Protein AF-A0A7K0Q616-F1 (afdb_monomer)

Secondary structure (DSSP, 8-state):
---EEEEEEEEBSSGGGHHHHHHHIIIIIHHHHHHHHS-EEEEEEEEEE-TTT-PEEEEEEEEEEEES-S-HHHHHHHHHHHGGGS---TTB-

Radius of gyration: 14.04 Å; Cα contacts (8 Å, |Δi|>4): 141; chains: 1; bounding box: 31×30×33 Å

Mean predicted aligned error: 2.78 Å

pLDDT: mean 95.33, std 3.5, range [80.19, 98.5]

Sequence (93 aa):
MAKALLIATASATSEADVAAYNQWYLGTHIPEVSAAMGCVTKVTRYAVVDPATGVESKVRVSAMYELDTDDVQAAAAALGGAAPTMTMTNLMD

Nearest PDB structures (foldseek):
  2ftr-assembly1_B  TM=4.812E-01  e=2.382E-03  Halalkalibacterium halodurans C-125
  4lbp-assembly1_A  TM=3.675E-01  e=4.689E-01  Burkholderia cepacia
  2q3p-assembly1_A  TM=5.677E-01  e=2.443E+00  Arabidopsis thaliana
  1q53-assembly1_B  TM=3.471E-01  e=5.350E-01  Arabidopsis thaliana
  7uli-assembly1_AAA  TM=3.761E-01  e=2.788E+00  Arabidopsis thaliana

Structure (mmCIF, N/CA/C/O backbone):
data_AF-A0A7K0Q616-F1
#
_entry.id   AF-A0A7K0Q616-F1
#
loop_
_atom_site.group_PDB
_atom_site.id
_atom_site.type_symbol
_atom_site.label_atom_id
_atom_site.label_alt_id
_atom_site.label_comp_id
_atom_site.label_asym_id
_atom_site.label_entity_id
_atom_site.label_seq_id
_atom_site.pdbx_PDB_ins_code
_atom_site.Cartn_x
_atom_site.Cartn_y
_atom_site.Cartn_z
_atom_site.occupancy
_atom_site.B_iso_or_equiv
_atom_site.auth_seq_id
_atom_site.auth_comp_id
_atom_site.auth_asym_id
_atom_site.auth_atom_id
_atom_site.pdbx_PDB_model_num
ATOM 1 N N . MET A 1 1 ? -15.763 9.532 4.911 1.00 80.19 1 MET A N 1
ATOM 2 C CA . MET A 1 1 ? -14.705 10.327 4.242 1.00 80.19 1 MET A CA 1
ATOM 3 C C . ME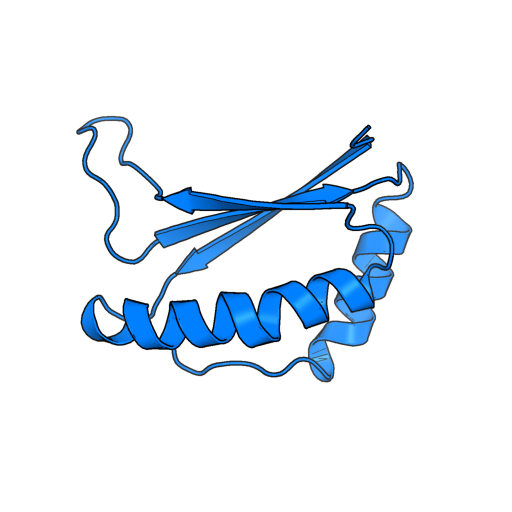T A 1 1 ? -13.412 10.059 4.982 1.00 80.19 1 MET A C 1
ATOM 5 O O . MET A 1 1 ? -13.493 9.874 6.189 1.00 80.19 1 MET A O 1
ATOM 9 N N . ALA A 1 2 ? -12.268 10.034 4.296 1.00 92.31 2 ALA A N 1
ATOM 10 C CA . ALA A 1 2 ? -10.978 9.902 4.969 1.00 92.31 2 ALA A CA 1
ATOM 11 C C . ALA A 1 2 ? -10.797 11.027 6.003 1.00 92.31 2 ALA A C 1
ATOM 13 O O . ALA A 1 2 ? -11.052 12.194 5.697 1.00 92.31 2 ALA A O 1
ATOM 14 N N . LYS A 1 3 ? -10.385 10.665 7.218 1.00 97.69 3 LYS A N 1
ATOM 15 C CA . LYS A 1 3 ? -10.068 11.591 8.318 1.00 97.69 3 LYS A CA 1
ATOM 16 C C . LYS A 1 3 ? -8.559 11.791 8.465 1.00 97.69 3 LYS A C 1
ATOM 18 O O . LYS A 1 3 ? -8.126 12.854 8.896 1.00 97.69 3 LYS A O 1
ATOM 23 N N . ALA A 1 4 ? -7.773 10.794 8.055 1.00 98.00 4 ALA A N 1
ATOM 24 C CA . ALA A 1 4 ? -6.317 10.825 8.053 1.00 98.00 4 ALA A CA 1
ATOM 25 C C . ALA A 1 4 ? -5.733 10.063 6.849 1.00 98.00 4 ALA A C 1
ATOM 27 O O . ALA A 1 4 ? -6.424 9.275 6.194 1.00 98.00 4 ALA A O 1
ATOM 28 N N . LEU A 1 5 ? -4.447 10.304 6.570 1.00 97.69 5 LEU A N 1
ATOM 29 C CA . LEU A 1 5 ? -3.673 9.621 5.533 1.00 97.69 5 LEU A CA 1
ATOM 30 C C . LEU A 1 5 ? -2.411 9.004 6.135 1.00 97.69 5 LEU A C 1
ATOM 32 O O . LEU A 1 5 ? -1.635 9.697 6.792 1.00 97.69 5 LEU A O 1
ATOM 36 N N . LEU A 1 6 ? -2.171 7.730 5.828 1.00 97.50 6 LEU A N 1
ATOM 37 C CA . LEU A 1 6 ? -0.848 7.123 5.944 1.00 97.50 6 LEU A CA 1
ATOM 38 C C . LEU A 1 6 ? -0.207 7.120 4.554 1.00 97.50 6 LEU A C 1
ATOM 40 O O . LEU A 1 6 ? -0.748 6.543 3.610 1.00 97.50 6 LEU A O 1
ATOM 44 N N . ILE A 1 7 ? 0.946 7.772 4.435 1.00 96.69 7 ILE A N 1
ATOM 45 C CA . ILE A 1 7 ? 1.726 7.823 3.199 1.00 96.69 7 ILE A CA 1
ATOM 46 C C . ILE A 1 7 ? 2.949 6.932 3.393 1.00 96.69 7 ILE A C 1
ATOM 48 O O . ILE A 1 7 ? 3.802 7.224 4.228 1.00 96.69 7 ILE A O 1
ATOM 52 N N . ALA A 1 8 ? 3.025 5.852 2.620 1.00 93.88 8 ALA A N 1
ATOM 53 C CA . ALA A 1 8 ? 4.160 4.943 2.610 1.00 93.88 8 ALA A CA 1
ATOM 54 C C . ALA A 1 8 ? 4.963 5.141 1.322 1.00 93.88 8 ALA A C 1
ATOM 56 O O . ALA A 1 8 ? 4.435 4.997 0.217 1.00 93.88 8 ALA A O 1
ATOM 57 N N . THR A 1 9 ? 6.244 5.460 1.472 1.00 89.31 9 THR A N 1
ATOM 58 C CA . THR A 1 9 ? 7.201 5.531 0.366 1.00 89.31 9 THR A CA 1
ATOM 59 C C . THR A 1 9 ? 8.061 4.280 0.392 1.00 89.31 9 THR A C 1
ATOM 61 O O . THR A 1 9 ? 8.784 4.069 1.363 1.00 89.31 9 THR A O 1
ATOM 64 N N . ALA A 1 10 ? 7.976 3.463 -0.654 1.00 85.06 10 ALA A N 1
ATOM 65 C CA . ALA A 1 10 ? 8.753 2.235 -0.776 1.00 85.06 10 ALA A CA 1
ATOM 66 C C . ALA A 1 10 ? 9.167 2.019 -2.235 1.00 85.06 10 ALA A C 1
ATOM 68 O O . ALA A 1 10 ? 8.459 2.426 -3.167 1.00 85.06 10 ALA A O 1
ATOM 69 N N . SER A 1 11 ? 10.318 1.382 -2.431 1.00 90.75 11 SER A N 1
ATOM 70 C CA . SER A 1 11 ? 10.908 1.193 -3.755 1.00 90.75 11 SER A CA 1
ATOM 71 C C . SER A 1 11 ? 11.216 -0.274 -3.998 1.00 90.75 11 SER A C 1
ATOM 73 O O . SER A 1 11 ? 11.560 -0.991 -3.064 1.00 90.75 11 SER A O 1
ATOM 75 N N . ALA A 1 12 ? 11.124 -0.707 -5.253 1.00 93.88 12 ALA A N 1
ATOM 76 C CA . ALA A 1 12 ? 11.741 -1.966 -5.646 1.00 93.88 12 ALA A CA 1
ATOM 77 C C . ALA A 1 12 ? 13.276 -1.833 -5.606 1.00 93.88 12 ALA A C 1
ATOM 79 O O . ALA A 1 12 ? 13.807 -0.767 -5.924 1.00 93.88 12 ALA A O 1
ATOM 80 N N . THR A 1 13 ? 13.986 -2.918 -5.294 1.00 94.75 13 THR A N 1
ATOM 81 C CA . THR A 1 13 ? 15.463 -2.975 -5.273 1.00 94.75 13 THR A CA 1
ATOM 82 C C . THR A 1 13 ? 16.104 -2.678 -6.628 1.00 94.75 13 THR A C 1
ATOM 84 O O . THR A 1 13 ? 17.223 -2.169 -6.700 1.00 94.75 13 THR A O 1
ATOM 87 N N . SER A 1 14 ? 15.410 -2.987 -7.726 1.00 94.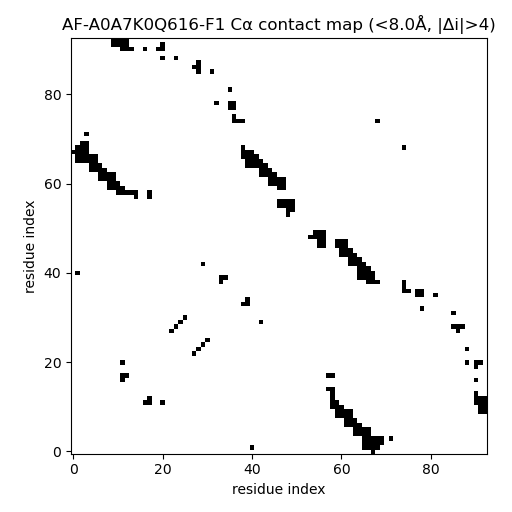94 14 SER A N 1
ATOM 88 C CA . SER A 1 14 ? 15.859 -2.700 -9.088 1.00 94.94 14 SER A CA 1
ATOM 89 C C . SER A 1 14 ? 14.683 -2.601 -10.063 1.00 94.94 14 SER A C 1
ATOM 91 O O . SER A 1 14 ? 13.576 -3.046 -9.762 1.00 94.94 14 SER A O 1
ATOM 93 N N . GLU A 1 15 ? 14.921 -2.063 -11.267 1.00 94.12 15 GLU A N 1
ATOM 94 C CA . GLU A 1 15 ? 13.914 -2.037 -12.344 1.00 94.12 15 GLU A CA 1
ATOM 95 C C . GLU A 1 15 ? 13.429 -3.447 -12.728 1.00 94.12 15 GLU A C 1
ATOM 97 O O . GLU A 1 15 ? 12.259 -3.630 -13.059 1.00 94.12 15 GLU A O 1
ATOM 102 N N . ALA A 1 16 ? 14.313 -4.449 -12.663 1.00 95.88 16 ALA A N 1
ATOM 103 C CA . ALA A 1 16 ? 13.980 -5.833 -12.996 1.00 95.88 16 ALA A CA 1
ATOM 104 C C . ALA A 1 16 ? 13.009 -6.459 -11.978 1.00 95.88 16 ALA A C 1
ATOM 106 O O . ALA A 1 16 ? 12.203 -7.317 -12.338 1.00 95.88 16 ALA A O 1
ATOM 107 N N . ASP A 1 17 ? 13.042 -5.986 -10.730 1.00 95.31 17 ASP A N 1
ATOM 108 C CA . ASP A 1 17 ? 12.244 -6.528 -9.629 1.00 95.31 17 ASP A CA 1
ATOM 109 C C . ASP A 1 17 ? 10.842 -5.912 -9.540 1.00 95.31 17 ASP A C 1
ATOM 111 O O . ASP A 1 17 ? 9.968 -6.456 -8.865 1.00 95.31 17 ASP A O 1
ATOM 115 N N . VAL A 1 18 ? 10.587 -4.806 -10.251 1.00 94.50 18 VAL A N 1
ATOM 116 C CA . VAL A 1 18 ? 9.345 -4.013 -10.162 1.00 94.50 18 VAL A CA 1
ATOM 117 C C . VAL A 1 18 ? 8.093 -4.862 -10.348 1.00 94.50 18 VAL A C 1
ATOM 119 O O . VAL A 1 18 ? 7.117 -4.695 -9.615 1.00 94.50 18 VAL A O 1
ATOM 122 N N . ALA A 1 19 ? 8.097 -5.782 -11.315 1.00 94.94 19 ALA A N 1
ATOM 123 C CA . ALA A 1 19 ? 6.940 -6.630 -11.576 1.00 94.94 19 ALA A CA 1
ATOM 124 C C . ALA A 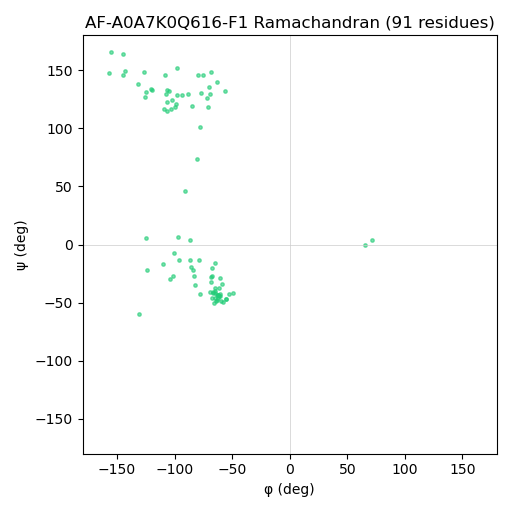1 19 ? 6.628 -7.542 -10.378 1.00 94.94 19 ALA A C 1
ATOM 126 O O . ALA A 1 19 ? 5.485 -7.584 -9.922 1.00 94.94 19 ALA A O 1
ATOM 127 N N . ALA A 1 20 ? 7.639 -8.223 -9.835 1.00 96.00 20 ALA A N 1
ATOM 128 C CA . ALA A 1 20 ? 7.486 -9.121 -8.693 1.00 96.00 20 ALA A CA 1
ATOM 129 C C . ALA A 1 20 ? 7.172 -8.353 -7.396 1.00 96.00 20 ALA A C 1
ATOM 131 O O . ALA A 1 20 ? 6.260 -8.739 -6.661 1.00 96.00 20 ALA A O 1
ATOM 132 N N . TYR A 1 21 ? 7.836 -7.216 -7.171 1.00 95.69 21 TYR A N 1
ATOM 133 C CA . TYR A 1 21 ? 7.529 -6.286 -6.085 1.00 95.69 21 TYR A CA 1
ATOM 134 C C . TYR A 1 21 ? 6.064 -5.835 -6.132 1.00 95.69 21 TYR A C 1
ATOM 136 O O . TYR A 1 21 ? 5.364 -5.900 -5.126 1.00 95.69 21 TYR A O 1
ATOM 144 N N . ASN A 1 22 ? 5.557 -5.447 -7.307 1.00 94.69 22 ASN A N 1
ATOM 145 C CA . ASN A 1 22 ? 4.170 -5.008 -7.461 1.00 94.69 22 ASN A CA 1
ATOM 146 C C . ASN A 1 22 ? 3.153 -6.118 -7.176 1.00 94.69 22 ASN A C 1
ATOM 148 O O . ASN A 1 22 ? 2.112 -5.827 -6.586 1.00 94.69 22 ASN A O 1
ATOM 152 N N . GLN A 1 23 ? 3.442 -7.362 -7.565 1.00 96.50 23 GLN A N 1
ATOM 153 C CA . GLN A 1 23 ? 2.577 -8.504 -7.252 1.00 96.50 23 GLN A CA 1
ATOM 154 C C . GLN A 1 23 ? 2.482 -8.731 -5.741 1.00 96.50 23 GLN A C 1
ATOM 156 O O . GLN A 1 23 ? 1.378 -8.821 -5.206 1.00 96.50 23 GLN A O 1
ATOM 161 N N . TRP A 1 24 ? 3.621 -8.732 -5.043 1.00 96.88 24 TRP A N 1
ATOM 162 C CA . TRP A 1 24 ? 3.647 -8.819 -3.582 1.00 96.88 24 TRP A CA 1
ATOM 163 C C . TRP A 1 24 ? 2.934 -7.629 -2.922 1.00 96.88 24 TRP A C 1
ATOM 165 O O . TRP A 1 24 ? 2.114 -7.813 -2.022 1.00 96.88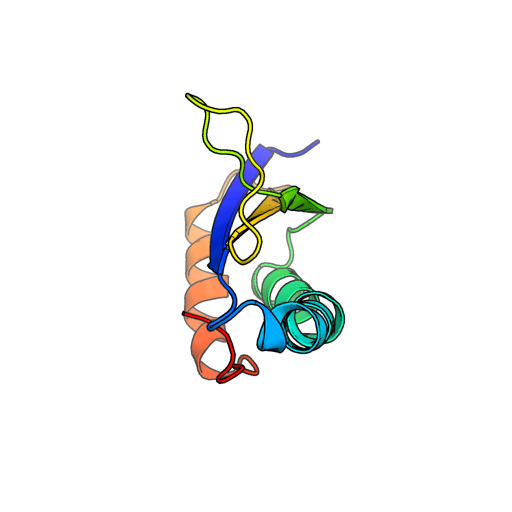 24 TRP A O 1
ATOM 175 N N . TYR A 1 25 ? 3.175 -6.404 -3.397 1.00 96.25 25 TYR A N 1
ATOM 176 C CA . TYR A 1 25 ? 2.610 -5.201 -2.784 1.00 96.25 25 TYR A CA 1
ATOM 177 C C . TYR A 1 25 ? 1.075 -5.198 -2.841 1.00 96.25 25 TYR A C 1
ATOM 179 O O . TYR A 1 25 ? 0.406 -4.858 -1.866 1.00 96.25 25 TYR A O 1
ATOM 187 N N . LEU A 1 26 ? 0.513 -5.587 -3.991 1.00 96.06 26 LEU A N 1
ATOM 188 C CA . LEU A 1 26 ? -0.933 -5.620 -4.215 1.00 96.06 26 LEU A CA 1
ATOM 189 C C . LEU A 1 26 ? -1.601 -6.839 -3.567 1.00 96.06 26 LEU A C 1
ATOM 191 O O . LEU A 1 26 ? -2.678 -6.703 -2.994 1.00 96.06 26 LEU A O 1
ATOM 195 N N . GLY A 1 27 ? -0.984 -8.018 -3.679 1.00 97.56 27 GLY A N 1
ATOM 196 C CA . GLY A 1 27 ? -1.575 -9.281 -3.234 1.00 97.56 27 GLY A CA 1
ATOM 197 C C . GLY A 1 27 ? -1.346 -9.609 -1.760 1.00 97.56 27 GLY A C 1
ATOM 198 O O . GLY A 1 27 ? -2.079 -10.422 -1.204 1.00 97.56 27 GLY A O 1
ATOM 199 N N . THR A 1 28 ? -0.351 -8.988 -1.126 1.00 97.69 28 THR A N 1
ATOM 200 C CA . THR A 1 28 ? 0.079 -9.340 0.233 1.00 97.69 28 THR A CA 1
ATOM 201 C C . THR A 1 28 ? 0.197 -8.109 1.121 1.00 97.69 28 THR A C 1
ATOM 203 O O . THR A 1 28 ? -0.534 -7.996 2.102 1.00 97.69 28 THR A O 1
ATOM 206 N N . HIS A 1 29 ? 1.046 -7.149 0.753 1.00 96.94 29 HIS A N 1
ATOM 207 C CA . HIS A 1 29 ? 1.390 -6.046 1.652 1.00 96.94 29 HIS A CA 1
ATOM 208 C C . HIS A 1 29 ? 0.202 -5.122 1.963 1.00 96.94 29 HIS A C 1
ATOM 210 O O . HIS A 1 29 ? -0.098 -4.873 3.129 1.00 96.94 29 HIS A O 1
ATOM 216 N N . ILE A 1 30 ? -0.521 -4.646 0.939 1.00 97.44 30 ILE A N 1
ATOM 217 C CA . ILE A 1 30 ? -1.709 -3.799 1.136 1.00 97.44 30 ILE A CA 1
ATOM 218 C C . ILE A 1 30 ? -2.777 -4.502 1.993 1.00 97.44 30 ILE A C 1
ATOM 220 O O . ILE A 1 30 ? -3.258 -3.869 2.939 1.00 97.44 30 ILE A O 1
ATOM 224 N N . PRO A 1 31 ? -3.166 -5.763 1.707 1.00 98.44 31 PRO A N 1
ATOM 225 C CA . PRO A 1 31 ? -4.093 -6.505 2.558 1.00 98.44 31 PRO A CA 1
ATOM 226 C C . PRO A 1 31 ? -3.646 -6.608 4.019 1.00 98.44 31 PRO A C 1
ATOM 228 O O . PRO A 1 31 ? -4.446 -6.324 4.907 1.00 98.44 31 PRO A O 1
ATOM 231 N N . GLU A 1 32 ? -2.381 -6.954 4.277 1.00 98.31 32 GLU A N 1
ATOM 232 C CA . GLU A 1 32 ? -1.849 -7.093 5.639 1.00 98.31 32 GLU A CA 1
ATOM 233 C C . GLU A 1 32 ? -1.848 -5.755 6.396 1.00 98.31 32 GLU A C 1
ATOM 235 O O . GLU A 1 32 ? -2.328 -5.687 7.528 1.00 98.31 32 GLU A O 1
ATOM 240 N N . VAL A 1 33 ? -1.394 -4.670 5.759 1.00 97.94 33 VAL A N 1
ATOM 241 C CA . VAL A 1 33 ? -1.413 -3.313 6.334 1.00 97.94 33 VAL A CA 1
ATOM 242 C C . VAL A 1 33 ? -2.844 -2.852 6.622 1.00 97.94 33 VAL A C 1
ATOM 244 O O . VAL A 1 33 ? -3.125 -2.295 7.687 1.00 97.94 33 VAL A O 1
ATOM 247 N N . SER A 1 34 ? -3.766 -3.109 5.692 1.00 98.12 34 SER A N 1
ATOM 248 C CA . SER A 1 34 ? -5.174 -2.727 5.840 1.00 98.12 34 SER A CA 1
ATOM 249 C C . SER A 1 34 ? -5.855 -3.497 6.969 1.00 98.12 34 SER A C 1
ATOM 251 O O . SER A 1 34 ? -6.579 -2.900 7.766 1.00 98.12 34 SER A O 1
ATOM 253 N N . ALA A 1 35 ? -5.585 -4.801 7.074 1.00 98.44 35 ALA A N 1
ATOM 254 C CA . ALA A 1 35 ? -6.110 -5.653 8.134 1.00 98.44 35 ALA A CA 1
ATOM 255 C C . ALA A 1 35 ? -5.551 -5.273 9.512 1.00 98.44 35 ALA A C 1
ATOM 257 O O . ALA A 1 35 ? -6.313 -5.216 10.473 1.00 98.44 35 ALA A O 1
ATOM 258 N N . ALA A 1 36 ? -4.253 -4.962 9.603 1.00 98.25 36 ALA A N 1
ATOM 259 C CA . ALA A 1 36 ? -3.610 -4.575 10.857 1.00 98.25 36 ALA A CA 1
ATOM 260 C C . ALA A 1 36 ? -4.222 -3.307 11.469 1.00 98.25 36 ALA A C 1
ATOM 262 O O . ALA A 1 36 ? -4.445 -3.251 12.675 1.00 98.25 36 ALA A O 1
ATOM 263 N N . MET A 1 37 ? -4.514 -2.294 10.647 1.00 97.75 37 MET A N 1
ATOM 264 C CA . MET A 1 37 ? -5.109 -1.043 11.130 1.00 97.75 37 MET A CA 1
ATOM 265 C C . MET A 1 37 ? -6.633 -1.103 11.280 1.00 97.75 37 MET A C 1
ATOM 267 O O . MET A 1 37 ? -7.195 -0.323 12.045 1.00 97.75 37 MET A O 1
ATOM 271 N N . GLY A 1 38 ? -7.324 -1.947 10.505 1.00 98.00 38 GLY A N 1
ATOM 272 C CA . GLY A 1 38 ? -8.782 -2.125 10.564 1.00 98.00 38 GLY A CA 1
ATOM 273 C C . GLY A 1 38 ? -9.630 -0.912 10.146 1.00 98.00 38 GLY A C 1
ATOM 274 O O . GLY A 1 38 ? -10.854 -0.993 10.163 1.00 98.00 38 GLY A O 1
ATOM 275 N N . CYS A 1 39 ? -9.007 0.206 9.765 1.00 97.94 39 CYS A N 1
ATOM 276 C CA . CYS A 1 39 ? -9.675 1.473 9.441 1.00 97.94 39 CYS A CA 1
ATOM 277 C C . CYS A 1 39 ? -9.329 2.015 8.043 1.00 97.94 39 CYS A C 1
ATOM 279 O O . CYS A 1 39 ? -9.737 3.125 7.693 1.00 97.94 39 CYS A O 1
ATOM 281 N N . VAL A 1 40 ? -8.581 1.252 7.238 1.00 98.31 40 VAL A N 1
ATOM 282 C CA . VAL A 1 40 ? -8.268 1.617 5.850 1.00 98.31 40 VAL A CA 1
ATOM 283 C C . VAL A 1 40 ? -9.521 1.467 4.994 1.00 98.31 40 VAL A C 1
ATOM 285 O O . VAL A 1 40 ? -10.128 0.402 4.937 1.00 98.31 40 VAL A O 1
ATOM 288 N N . THR A 1 41 ? -9.881 2.532 4.287 1.00 98.00 41 THR A N 1
ATOM 289 C CA . THR A 1 41 ? -11.050 2.567 3.393 1.00 98.00 41 THR A CA 1
ATOM 290 C C . THR A 1 41 ? -10.678 2.486 1.922 1.00 98.00 41 THR A C 1
ATOM 292 O O . THR A 1 41 ? -11.451 1.980 1.110 1.00 98.00 41 THR A O 1
ATOM 295 N N . LYS A 1 42 ? -9.493 2.981 1.565 1.00 97.81 42 LYS A N 1
ATOM 296 C CA . LYS A 1 42 ? -8.993 2.995 0.195 1.00 97.81 42 LYS A CA 1
ATOM 297 C C . LYS A 1 42 ? -7.478 3.083 0.195 1.00 97.81 42 LYS A C 1
ATOM 299 O O . LYS A 1 42 ? -6.885 3.729 1.057 1.00 97.81 42 LYS A O 1
ATOM 304 N N . VAL A 1 43 ? -6.866 2.463 -0.808 1.00 97.75 43 VAL A N 1
ATOM 305 C CA . VAL A 1 43 ? -5.435 2.588 -1.075 1.00 97.75 43 VAL A CA 1
ATOM 306 C C . VAL A 1 43 ? -5.248 3.032 -2.513 1.00 97.75 43 VAL A C 1
ATOM 308 O O . VAL A 1 43 ? -5.785 2.414 -3.431 1.00 97.75 43 VAL A O 1
ATOM 311 N N . THR A 1 44 ? -4.498 4.112 -2.711 1.00 96.75 44 THR A N 1
ATOM 312 C CA . 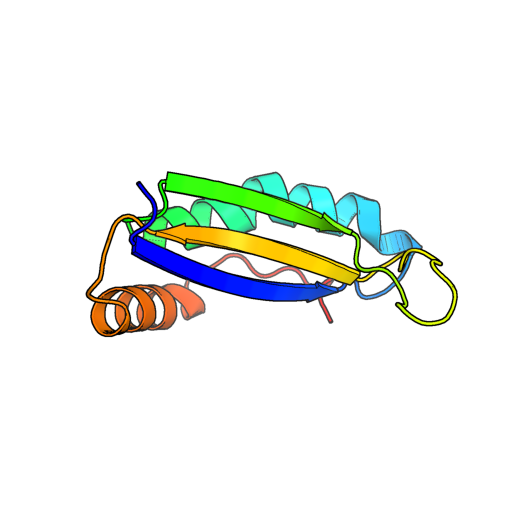THR A 1 44 ? -4.109 4.578 -4.047 1.00 96.75 44 THR A CA 1
ATOM 313 C C . THR A 1 44 ? -2.59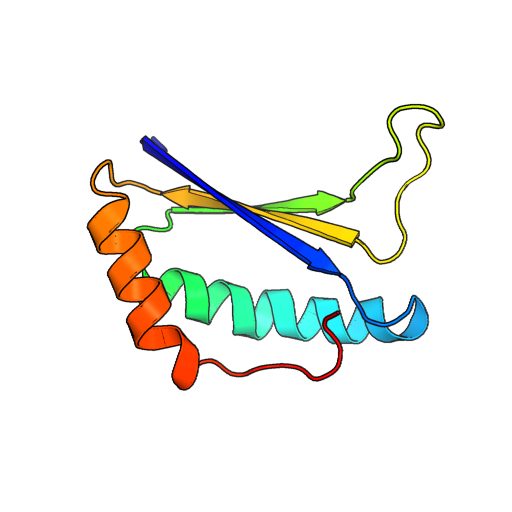6 4.570 -4.153 1.00 96.75 44 THR A C 1
ATOM 315 O O . THR A 1 44 ? -1.905 5.044 -3.253 1.00 96.75 44 THR A O 1
ATOM 318 N N . ARG A 1 45 ? -2.075 4.018 -5.247 1.00 94.38 45 ARG A N 1
ATOM 319 C CA . ARG A 1 45 ? -0.640 3.979 -5.525 1.00 94.38 45 ARG A CA 1
ATOM 320 C C . ARG A 1 45 ? -0.320 4.968 -6.633 1.00 94.38 45 ARG A C 1
ATOM 322 O O . ARG A 1 45 ? -1.000 4.979 -7.656 1.00 94.38 45 ARG A O 1
ATOM 329 N N . TYR A 1 46 ? 0.714 5.766 -6.417 1.00 93.44 46 TYR A N 1
ATOM 330 C CA . TYR A 1 46 ? 1.171 6.786 -7.350 1.00 93.44 46 TYR A CA 1
ATOM 331 C C . TYR A 1 46 ? 2.612 6.514 -7.748 1.00 93.44 46 TYR A C 1
ATOM 333 O O . TYR A 1 46 ? 3.464 6.273 -6.887 1.00 93.44 46 TYR A O 1
ATOM 341 N N . ALA A 1 47 ? 2.881 6.590 -9.047 1.00 91.06 47 ALA A N 1
ATOM 342 C CA . ALA A 1 47 ? 4.245 6.688 -9.524 1.00 91.06 47 ALA A CA 1
ATOM 343 C C . ALA A 1 47 ? 4.873 7.994 -9.022 1.00 91.06 47 ALA A C 1
ATOM 345 O O . ALA A 1 47 ? 4.214 9.037 -8.968 1.00 91.06 47 ALA A O 1
ATOM 346 N N . VAL A 1 48 ? 6.138 7.931 -8.617 1.00 92.06 48 VAL A N 1
ATOM 347 C CA . VAL A 1 48 ? 6.869 9.116 -8.161 1.00 92.06 48 VAL A CA 1
ATOM 348 C C . VAL A 1 48 ? 7.528 9.769 -9.364 1.00 92.06 48 VAL A C 1
ATOM 350 O O . VAL A 1 48 ? 8.242 9.102 -10.101 1.00 92.06 48 VAL A O 1
ATOM 353 N N . VAL A 1 49 ? 7.333 11.072 -9.538 1.00 94.06 49 VAL A N 1
ATOM 354 C CA . VAL A 1 49 ? 7.985 11.859 -10.593 1.00 94.06 49 VAL A CA 1
ATOM 355 C C . VAL A 1 49 ? 9.039 12.780 -9.992 1.00 94.06 49 VAL A C 1
ATOM 357 O O . VAL A 1 49 ? 8.865 13.295 -8.886 1.00 94.06 49 VAL A O 1
ATOM 360 N N . ASP A 1 50 ? 10.126 13.010 -10.722 1.00 91.81 50 ASP A N 1
ATOM 361 C CA . ASP A 1 50 ? 11.039 14.112 -10.427 1.00 91.81 50 ASP A CA 1
ATOM 362 C C . ASP A 1 50 ? 10.344 15.439 -10.793 1.00 91.81 50 ASP A C 1
ATOM 364 O O . ASP A 1 50 ? 10.013 15.648 -11.962 1.00 91.81 50 ASP A O 1
ATOM 368 N N . PRO A 1 51 ? 10.106 16.354 -9.835 1.00 91.94 51 PRO A N 1
ATOM 369 C CA . PRO A 1 51 ? 9.394 17.599 -10.107 1.00 91.94 51 PRO A CA 1
ATOM 370 C C . PRO A 1 51 ? 10.169 18.569 -11.012 1.00 91.94 51 PRO A C 1
ATOM 372 O O . PRO A 1 51 ? 9.553 19.453 -11.603 1.00 91.94 51 PRO A O 1
ATOM 375 N N . ALA A 1 52 ? 11.494 18.436 -11.128 1.00 95.44 52 ALA A N 1
ATOM 376 C CA . ALA A 1 52 ? 12.310 19.297 -11.981 1.00 95.44 52 ALA A CA 1
ATOM 377 C C . ALA A 1 52 ? 12.295 18.846 -13.449 1.00 95.44 52 ALA A C 1
ATOM 379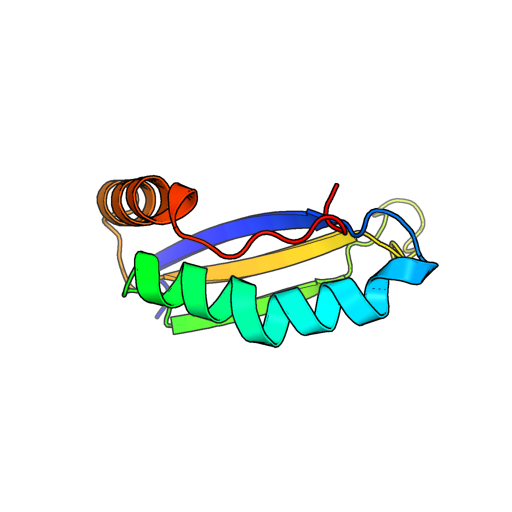 O O . ALA A 1 52 ? 12.350 19.683 -14.349 1.00 95.44 52 ALA A O 1
ATOM 380 N N . THR A 1 53 ? 12.231 17.534 -13.694 1.00 95.75 53 THR A N 1
ATOM 381 C CA . THR A 1 53 ? 12.341 16.953 -15.045 1.00 95.75 53 THR A CA 1
ATOM 382 C C . THR A 1 53 ? 11.036 16.352 -15.566 1.00 95.75 53 THR A C 1
ATOM 384 O O . THR A 1 53 ? 10.905 16.124 -16.767 1.00 95.75 53 THR A O 1
ATOM 387 N N . GLY A 1 54 ? 10.067 16.089 -14.687 1.00 93.12 54 GLY A N 1
ATOM 388 C CA . GLY A 1 54 ? 8.821 15.387 -14.999 1.00 93.12 54 GLY A CA 1
ATOM 389 C C . GLY A 1 54 ? 9.000 13.891 -15.271 1.00 93.12 54 GLY A C 1
ATOM 390 O O . GLY A 1 54 ? 8.034 13.222 -15.629 1.00 93.12 54 GLY A O 1
ATOM 391 N N . VAL A 1 55 ? 10.216 13.357 -15.126 1.00 94.94 55 VAL A N 1
ATOM 392 C CA . VAL A 1 55 ? 10.512 11.953 -15.418 1.00 94.94 55 VAL A CA 1
ATOM 393 C C . VAL A 1 55 ? 10.012 11.070 -14.279 1.00 94.94 55 VAL A C 1
ATOM 395 O O . VAL A 1 55 ? 10.298 11.315 -13.106 1.00 94.94 55 VAL A O 1
ATOM 398 N N . GLU A 1 56 ? 9.268 10.026 -14.636 1.00 92.56 56 GLU A N 1
ATOM 399 C CA . GLU A 1 56 ? 8.785 9.015 -13.701 1.00 92.56 56 GLU A CA 1
ATOM 400 C C . GLU A 1 56 ? 9.934 8.139 -13.185 1.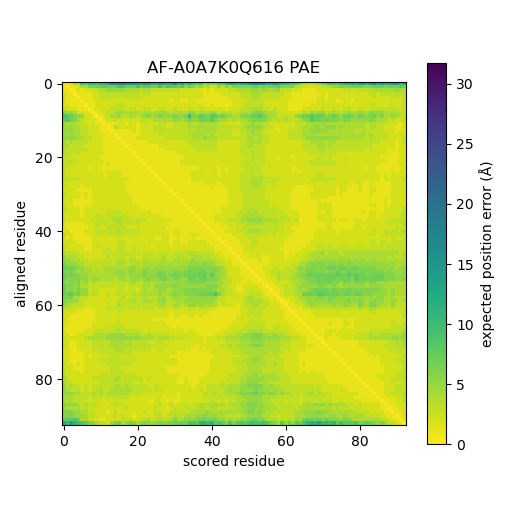00 92.56 56 GLU A C 1
ATOM 402 O O . GLU A 1 56 ? 10.789 7.666 -13.939 1.00 92.56 56 GLU A O 1
ATOM 407 N N . SER A 1 57 ? 9.939 7.888 -11.879 1.00 89.88 57 SER A N 1
ATOM 408 C CA . SER A 1 57 ? 10.794 6.887 -11.270 1.00 89.88 57 SER A CA 1
ATOM 409 C C . SER A 1 57 ? 10.332 5.501 -11.678 1.00 89.88 57 SER A C 1
ATOM 411 O O . SER A 1 57 ? 9.184 5.121 -11.480 1.00 89.88 57 SER A O 1
ATOM 413 N N . LYS A 1 58 ? 11.272 4.694 -12.153 1.00 89.75 58 LYS A N 1
ATOM 414 C CA . LYS A 1 58 ? 10.976 3.320 -12.545 1.00 89.75 58 LYS A CA 1
ATOM 415 C C . LYS A 1 58 ? 10.861 2.348 -11.372 1.00 89.75 58 LYS A C 1
ATOM 417 O O . LYS A 1 58 ? 10.400 1.234 -11.571 1.00 89.75 58 LYS A O 1
ATOM 422 N N . VAL A 1 59 ? 11.295 2.743 -10.172 1.00 90.69 59 VAL A N 1
ATOM 423 C CA . VAL A 1 59 ? 11.332 1.859 -8.990 1.00 90.69 59 VAL A CA 1
ATOM 424 C C . VAL A 1 59 ? 10.571 2.406 -7.786 1.00 90.69 59 VAL A C 1
ATOM 426 O O . VAL A 1 59 ? 10.181 1.620 -6.925 1.00 90.69 59 VAL A O 1
ATOM 429 N N . ARG A 1 60 ? 10.338 3.725 -7.704 1.00 89.00 60 ARG A N 1
ATOM 430 C CA . ARG A 1 60 ? 9.682 4.358 -6.550 1.00 89.00 60 ARG A CA 1
ATOM 431 C C . ARG A 1 60 ? 8.181 4.498 -6.757 1.00 89.00 60 ARG A C 1
ATOM 433 O O . ARG A 1 60 ? 7.731 5.098 -7.733 1.00 89.00 60 ARG A O 1
ATOM 440 N N . VAL A 1 61 ? 7.417 4.031 -5.773 1.00 90.25 61 VAL A N 1
ATOM 441 C CA . VAL A 1 61 ? 5.960 4.180 -5.720 1.00 90.25 61 VAL A CA 1
ATOM 442 C C . VAL A 1 61 ? 5.566 4.693 -4.336 1.00 90.25 61 VAL A C 1
ATOM 444 O O . VAL A 1 61 ? 6.066 4.213 -3.320 1.00 90.25 61 VAL A O 1
ATOM 447 N N . SER A 1 62 ? 4.632 5.639 -4.289 1.00 94.06 62 SER A N 1
ATOM 448 C CA . SER A 1 62 ? 4.018 6.089 -3.037 1.00 94.06 62 SER A CA 1
ATOM 449 C C . SER A 1 62 ? 2.633 5.474 -2.894 1.00 94.06 62 SER A C 1
ATOM 451 O O . SER A 1 62 ? 1.782 5.641 -3.771 1.00 94.06 62 SER A O 1
ATOM 453 N N . ALA A 1 63 ? 2.388 4.776 -1.790 1.00 96.56 63 ALA A N 1
ATOM 454 C CA . ALA A 1 63 ? 1.064 4.290 -1.428 1.00 96.56 63 ALA A CA 1
ATOM 455 C C . ALA A 1 63 ? 0.411 5.253 -0.430 1.00 96.56 63 ALA A C 1
ATOM 457 O O . ALA A 1 63 ? 0.999 5.606 0.591 1.00 96.56 63 ALA A O 1
ATOM 458 N N . MET A 1 64 ? -0.813 5.674 -0.732 1.00 97.56 64 MET A N 1
ATOM 459 C CA . MET A 1 64 ? -1.648 6.490 0.143 1.00 97.56 64 MET A CA 1
ATOM 460 C C . MET A 1 64 ? -2.798 5.639 0.667 1.00 97.56 64 MET A C 1
ATOM 462 O O . MET A 1 64 ? -3.637 5.196 -0.120 1.00 97.56 64 MET A O 1
ATOM 466 N N . TYR A 1 65 ? -2.832 5.431 1.979 1.00 98.19 65 TYR A N 1
ATOM 467 C CA . TYR A 1 65 ? -3.903 4.737 2.685 1.00 98.19 65 TYR A CA 1
ATOM 468 C C . TYR A 1 65 ? -4.835 5.777 3.311 1.00 98.19 65 TYR A C 1
ATOM 470 O O . TYR A 1 65 ? -4.419 6.573 4.155 1.00 98.19 65 TYR A O 1
ATOM 478 N N . GLU A 1 66 ? -6.093 5.773 2.885 1.00 98.50 66 GLU A N 1
ATOM 479 C CA . GLU A 1 66 ? -7.158 6.622 3.417 1.00 98.50 66 GLU A CA 1
ATOM 480 C C . GLU A 1 66 ? -7.771 5.970 4.659 1.00 98.50 66 GLU A C 1
ATOM 482 O O . GLU A 1 66 ? -8.327 4.871 4.573 1.00 98.50 66 GLU A O 1
ATOM 487 N N . LEU A 1 67 ? -7.687 6.644 5.809 1.00 98.50 67 LEU A N 1
ATOM 488 C CA . LEU A 1 67 ? -8.131 6.110 7.098 1.00 98.50 67 LEU A CA 1
ATOM 489 C C . LEU A 1 67 ? -9.452 6.754 7.531 1.00 98.50 67 LEU A C 1
ATOM 491 O O . LEU A 1 67 ? -9.571 7.982 7.539 1.00 98.50 67 LEU A O 1
ATOM 495 N N . ASP A 1 68 ? -10.430 5.949 7.950 1.00 97.94 68 ASP A N 1
ATOM 496 C CA . ASP A 1 68 ? -11.673 6.432 8.579 1.00 97.94 68 ASP A CA 1
ATOM 497 C C . ASP A 1 68 ? -11.552 6.508 10.110 1.00 97.94 68 ASP A C 1
ATOM 499 O O . ASP A 1 68 ? -12.423 6.083 10.867 1.00 97.94 68 ASP A O 1
ATOM 503 N N . THR A 1 69 ? -10.439 7.064 10.581 1.00 97.56 69 THR A N 1
ATOM 504 C CA . THR A 1 69 ? -10.198 7.342 11.998 1.00 97.56 69 THR A CA 1
ATOM 505 C C . THR A 1 69 ? -9.391 8.627 12.152 1.00 97.56 69 THR A C 1
ATOM 507 O O . THR A 1 69 ? -8.559 8.953 11.305 1.00 97.56 69 THR A O 1
ATOM 510 N N . ASP A 1 70 ? -9.669 9.368 13.216 1.00 97.06 70 ASP A N 1
ATOM 511 C CA . ASP A 1 70 ? -8.874 10.489 13.716 1.00 97.06 70 ASP A CA 1
ATOM 512 C C . ASP A 1 70 ? -7.920 10.070 14.852 1.00 97.06 70 ASP A C 1
ATOM 514 O O . ASP A 1 70 ? -6.964 10.790 15.138 1.00 97.06 70 ASP A O 1
ATOM 518 N N . ASP A 1 71 ? -8.098 8.876 15.431 1.00 97.88 71 ASP A N 1
ATOM 519 C CA . ASP A 1 71 ? -7.145 8.257 16.361 1.00 97.88 71 ASP A CA 1
ATOM 520 C C . ASP A 1 71 ? -5.986 7.596 15.595 1.00 97.88 71 ASP A C 1
ATOM 522 O O . ASP A 1 71 ? -5.893 6.373 15.426 1.00 97.88 71 ASP A O 1
ATOM 526 N N . VAL A 1 72 ? -5.105 8.443 15.064 1.00 97.06 72 VAL A N 1
ATOM 527 C CA . VAL A 1 72 ? -3.936 8.009 14.288 1.00 97.06 72 VAL A CA 1
ATOM 528 C C . VAL A 1 72 ? -2.908 7.279 15.152 1.00 97.06 72 VAL A C 1
ATOM 530 O O . VAL A 1 72 ? -2.179 6.428 14.645 1.00 97.06 72 VAL A O 1
ATOM 533 N N . GLN A 1 73 ? -2.855 7.572 16.453 1.00 98.19 73 GLN A N 1
ATOM 534 C CA . GLN A 1 73 ? -1.957 6.914 17.397 1.00 98.19 73 GLN A CA 1
ATOM 535 C C . GLN A 1 73 ? -2.345 5.448 17.593 1.00 98.19 73 GLN A C 1
ATOM 537 O O . GLN A 1 73 ? -1.470 4.584 17.516 1.00 98.19 73 GLN A O 1
ATOM 542 N N . ALA A 1 74 ? -3.633 5.147 17.787 1.00 98.31 74 ALA A N 1
ATOM 543 C CA . ALA A 1 74 ? -4.101 3.768 17.885 1.00 98.31 74 ALA A CA 1
ATOM 544 C C . ALA A 1 74 ? -3.867 2.993 16.579 1.00 98.31 74 ALA A C 1
ATOM 546 O O . ALA A 1 74 ? -3.368 1.867 16.621 1.00 98.31 74 ALA A O 1
ATOM 547 N N . ALA A 1 75 ? -4.146 3.605 15.421 1.00 98.12 75 ALA A N 1
ATOM 548 C CA . ALA A 1 75 ? -3.884 2.986 14.120 1.00 98.12 75 ALA A CA 1
ATOM 549 C C . ALA A 1 75 ? -2.387 2.679 13.917 1.00 98.12 75 ALA A C 1
ATOM 551 O O . ALA A 1 75 ? -2.027 1.576 13.501 1.00 98.12 75 ALA A O 1
ATOM 552 N N . ALA A 1 76 ? -1.505 3.620 14.271 1.00 97.94 76 ALA A N 1
ATOM 553 C CA . ALA A 1 76 ? -0.059 3.427 14.195 1.00 97.94 76 ALA A CA 1
ATOM 554 C C . ALA A 1 76 ? 0.437 2.336 15.159 1.00 97.94 76 ALA A C 1
ATOM 556 O O . ALA A 1 76 ? 1.281 1.524 14.779 1.00 97.94 76 ALA A O 1
ATOM 557 N N . ALA A 1 77 ? -0.100 2.277 16.381 1.00 98.44 77 ALA A N 1
ATOM 558 C CA . ALA A 1 77 ? 0.238 1.235 17.349 1.00 98.44 77 ALA A CA 1
ATOM 559 C C . ALA A 1 77 ? -0.202 -0.158 16.871 1.00 98.44 77 ALA A C 1
ATOM 561 O O . ALA A 1 77 ? 0.566 -1.113 16.986 1.00 98.44 77 ALA A O 1
ATOM 562 N N . ALA A 1 78 ? -1.400 -0.270 16.288 1.00 98.38 78 ALA A N 1
ATOM 563 C CA . ALA A 1 78 ? -1.899 -1.518 15.716 1.00 98.38 78 ALA A CA 1
ATOM 564 C C . ALA A 1 78 ? -1.019 -1.998 14.550 1.00 98.38 78 ALA A C 1
ATOM 566 O O . ALA A 1 78 ? -0.595 -3.156 14.525 1.00 98.38 78 ALA A O 1
ATOM 567 N N . LEU A 1 79 ? -0.660 -1.088 13.637 1.00 98.00 79 LEU A N 1
ATOM 568 C CA . LEU A 1 79 ? 0.263 -1.383 12.542 1.00 98.00 79 LEU A CA 1
ATOM 569 C C . LEU A 1 79 ? 1.641 -1.829 13.060 1.00 98.00 79 LEU A C 1
ATOM 571 O O . LEU A 1 79 ? 2.154 -2.863 12.636 1.00 98.00 79 LEU A O 1
ATOM 575 N N . GLY A 1 80 ? 2.220 -1.083 14.005 1.00 97.75 80 GLY A N 1
ATOM 576 C CA . GLY A 1 80 ? 3.518 -1.405 14.601 1.00 97.75 80 GLY A CA 1
ATOM 577 C C . GLY A 1 80 ? 3.527 -2.747 15.339 1.00 97.75 80 GLY A C 1
ATOM 578 O O . GLY A 1 80 ? 4.500 -3.491 15.242 1.00 97.75 80 GLY A O 1
ATOM 579 N N . GLY A 1 81 ? 2.433 -3.092 16.025 1.00 98.25 81 GLY A N 1
ATOM 580 C CA . GLY A 1 81 ? 2.274 -4.382 16.700 1.00 98.25 81 GLY A CA 1
ATOM 581 C C . GLY A 1 81 ? 2.164 -5.570 15.739 1.00 98.25 81 GLY A C 1
ATOM 582 O O . GLY A 1 81 ? 2.639 -6.657 16.061 1.00 98.25 81 GLY A O 1
ATOM 583 N N . ALA A 1 82 ? 1.582 -5.368 14.554 1.00 97.81 82 ALA A N 1
ATOM 584 C CA . ALA A 1 82 ? 1.434 -6.408 13.536 1.00 97.81 82 ALA A CA 1
ATOM 585 C C . ALA A 1 82 ? 2.680 -6.584 12.650 1.00 97.81 82 ALA A C 1
ATOM 587 O O . ALA A 1 82 ? 2.867 -7.660 12.079 1.00 97.81 82 ALA A O 1
ATOM 588 N N . ALA A 1 83 ? 3.548 -5.571 12.552 1.00 95.25 83 ALA A N 1
ATOM 589 C CA . ALA A 1 83 ? 4.708 -5.569 11.657 1.00 95.25 83 ALA A CA 1
ATOM 590 C C . ALA A 1 83 ? 5.590 -6.840 11.729 1.00 95.25 83 ALA A C 1
ATOM 592 O O . ALA A 1 83 ? 5.945 -7.351 10.668 1.00 95.25 83 ALA A O 1
ATOM 593 N N . PRO A 1 84 ? 5.891 -7.432 12.908 1.00 97.06 84 PRO A N 1
ATOM 594 C CA . PRO A 1 84 ? 6.700 -8.656 12.985 1.00 97.06 84 PRO A CA 1
ATOM 595 C C . PRO A 1 84 ? 6.055 -9.899 12.355 1.00 97.06 84 PRO A C 1
ATOM 597 O O . PRO A 1 84 ? 6.737 -10.896 12.138 1.00 97.06 84 PRO A O 1
ATOM 600 N N . THR A 1 85 ? 4.744 -9.866 12.106 1.00 96.06 85 THR A N 1
ATOM 601 C CA . THR A 1 85 ? 3.978 -10.982 11.523 1.00 96.06 85 THR A CA 1
ATOM 602 C C . THR A 1 85 ? 3.702 -10.817 10.032 1.00 96.06 85 THR A C 1
ATOM 604 O O . THR A 1 85 ? 3.177 -11.739 9.412 1.00 96.06 85 THR A O 1
ATOM 607 N N . MET A 1 86 ? 4.039 -9.660 9.459 1.00 96.69 86 MET A N 1
ATOM 608 C CA . MET A 1 86 ? 3.780 -9.360 8.055 1.00 96.69 86 MET A CA 1
ATOM 609 C C . MET A 1 86 ? 4.760 -10.089 7.135 1.00 96.69 86 MET A C 1
ATOM 611 O O . MET A 1 86 ? 5.944 -10.261 7.443 1.00 96.69 86 MET A O 1
ATOM 615 N N . THR A 1 87 ? 4.271 -10.480 5.965 1.00 97.25 87 THR A N 1
ATOM 616 C CA . THR A 1 87 ? 5.057 -11.188 4.962 1.00 97.25 87 THR A CA 1
ATOM 617 C C . THR A 1 87 ? 5.946 -10.196 4.224 1.00 97.25 87 THR A C 1
ATOM 619 O O . THR A 1 87 ? 5.495 -9.495 3.319 1.00 97.25 87 THR A O 1
ATOM 622 N N . MET A 1 88 ? 7.227 -10.132 4.585 1.00 94.56 88 MET A N 1
ATOM 623 C CA . MET A 1 88 ? 8.195 -9.258 3.917 1.00 94.56 88 MET A CA 1
ATOM 624 C C . MET A 1 88 ? 8.704 -9.849 2.600 1.00 94.56 88 MET A C 1
ATOM 626 O O . MET A 1 88 ? 8.896 -11.058 2.471 1.00 94.56 88 MET A O 1
ATOM 630 N N . THR A 1 89 ? 8.970 -8.975 1.630 1.00 94.94 89 THR A N 1
ATOM 631 C CA . THR A 1 89 ? 9.727 -9.309 0.419 1.00 94.94 89 THR A CA 1
ATOM 632 C C . THR A 1 89 ? 11.187 -8.884 0.573 1.00 94.94 89 THR A C 1
ATOM 634 O O . THR A 1 89 ? 11.484 -7.914 1.264 1.00 94.94 89 THR A O 1
ATOM 637 N N . ASN A 1 90 ? 12.103 -9.576 -0.102 1.00 94.88 90 ASN A N 1
ATOM 638 C CA . ASN A 1 90 ? 13.497 -9.150 -0.257 1.00 94.88 90 ASN A CA 1
ATOM 639 C C . ASN A 1 90 ? 13.706 -8.205 -1.458 1.00 94.88 90 ASN A C 1
ATOM 641 O O . ASN A 1 90 ? 14.843 -7.870 -1.771 1.00 94.88 90 ASN A O 1
ATOM 645 N N . LEU A 1 91 ? 12.624 -7.823 -2.145 1.00 93.69 91 LEU A N 1
ATOM 646 C CA . LEU A 1 91 ? 12.626 -6.958 -3.328 1.00 93.69 91 LEU A CA 1
ATOM 647 C C . LEU A 1 91 ? 12.338 -5.484 -3.003 1.00 93.69 91 LEU A C 1
ATOM 649 O O . LEU A 1 91 ? 12.129 -4.698 -3.923 1.00 93.69 91 LEU A O 1
ATOM 653 N N . MET A 1 92 ? 12.251 -5.123 -1.721 1.00 90.00 92 MET A N 1
ATOM 654 C CA . MET A 1 92 ? 11.985 -3.762 -1.251 1.00 90.00 92 MET A CA 1
ATOM 655 C C . MET A 1 92 ? 13.265 -3.159 -0.659 1.00 90.00 92 MET A C 1
ATOM 657 O O . MET A 1 92 ? 13.906 -3.817 0.161 1.00 90.00 92 MET A O 1
ATOM 661 N N . ASP A 1 93 ? 13.612 -1.946 -1.098 1.00 81.81 93 ASP A N 1
ATOM 662 C CA . ASP A 1 93 ? 14.735 -1.121 -0.602 1.00 81.81 93 ASP A CA 1
ATOM 663 C C . ASP A 1 93 ? 14.327 -0.276 0.616 1.00 81.81 93 ASP A C 1
ATOM 665 O O . ASP A 1 93 ? 13.222 0.324 0.568 1.00 81.81 93 ASP A O 1
#

Foldseek 3Di:
DFPDKDKDKKWFPDLVCQVVVVCCCVVFVVVLLCVLLVFFDDKDKDFDADPVPRDTDSIIIMIITRGPDPPVVSSVVSSVVCVVVGDDDPRID

Solvent-accessible surface area (backbone atoms only — not comparable to full-atom values): 5244 Å² total; per-residue (Å²): 118,68,64,40,74,50,77,48,80,49,26,28,67,37,70,85,36,32,66,61,36,50,51,45,41,66,74,45,45,49,55,51,55,36,60,43,41,71,37,58,77,46,75,50,78,39,78,37,58,42,88,91,76,67,47,70,45,77,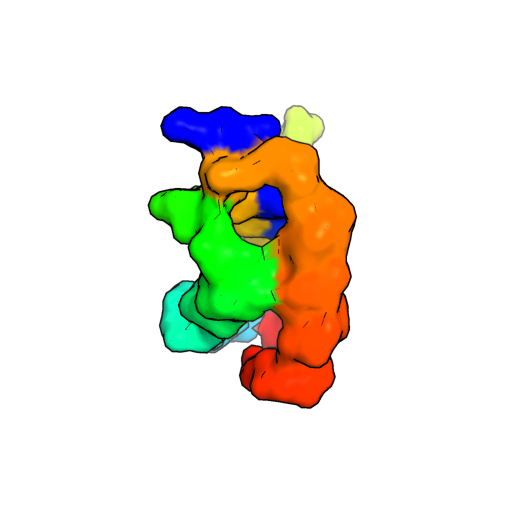34,39,38,37,38,39,36,29,20,66,43,80,61,56,66,61,36,50,50,36,36,63,71,41,52,88,77,54,84,80,70,93,39,60,96